Protein AF-A0A4Q0P0K6-F1 (afdb_monomer)

Mean predicted aligned error: 6.84 Å

Solvent-accessible surface area (backbone atoms only — not comparable to full-atom values): 7895 Å² total; per-residue (Å²): 113,33,42,57,45,58,52,49,52,43,48,53,52,55,55,49,49,53,52,52,51,51,50,53,55,65,78,36,81,82,75,67,69,55,83,86,46,44,67,51,55,47,30,26,62,72,51,68,29,64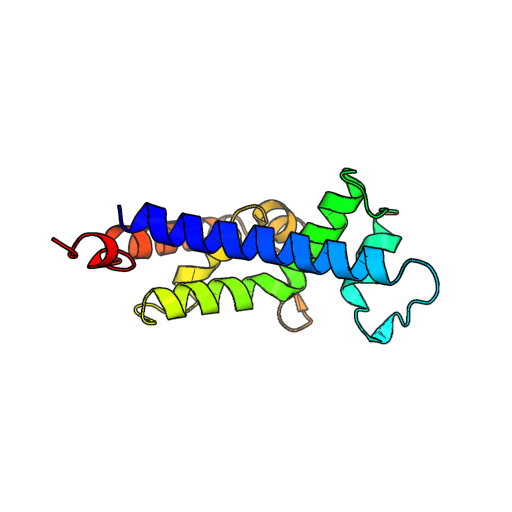,101,56,95,43,71,37,22,52,49,19,53,45,44,41,38,47,41,68,37,31,67,57,44,10,53,49,54,31,54,67,49,70,52,78,63,63,64,69,38,27,40,36,57,35,36,60,98,31,51,68,40,32,52,79,39,32,40,56,98,84,40,83,44,57,56,47,73,65,57,52,51,52,16,50,54,33,32,50,54,47,42,77,66,50,64,40,69,59,71,80,67,70,85,121

pLDDT: mean 83.33, std 12.42, range [43.97, 96.56]

Radius of gyration: 16.76 Å; Cα contacts (8 Å, |Δi|>4): 147; chains: 1; bounding box: 34×41×50 Å

Secondary structure (DSSP, 8-state):
-HHHHHHHHHHHHHHHHHHHHHHHHHHTSSS--GGGSHHHHHHHHHHT--SSS-HHHHHHHHHHHHHHTHHHHHHHHHHHTTT-S-GGGTHHHHTTTTHHHHHH-EEETTEEE---HHHHHHHHHHHHHHHHH--TTGGGG---

Organism: NCBI:txid2249426

Structure (mmCIF, N/CA/C/O backbone):
data_AF-A0A4Q0P0K6-F1
#
_entry.id   AF-A0A4Q0P0K6-F1
#
loop_
_atom_site.group_PDB
_atom_site.id
_atom_site.type_symbol
_atom_site.label_atom_id
_atom_site.label_alt_id
_atom_site.label_comp_id
_atom_site.label_asym_id
_atom_site.label_entity_id
_atom_site.label_seq_id
_atom_site.pdbx_PDB_ins_code
_atom_site.Cartn_x
_atom_site.Cartn_y
_atom_site.Cartn_z
_atom_site.occupancy
_atom_site.B_iso_or_equiv
_atom_site.auth_seq_id
_atom_site.auth_comp_id
_atom_site.auth_asym_id
_atom_site.auth_atom_id
_atom_site.pdbx_PDB_model_num
ATOM 1 N N . MET A 1 1 ? -2.369 -7.936 21.239 1.00 55.44 1 MET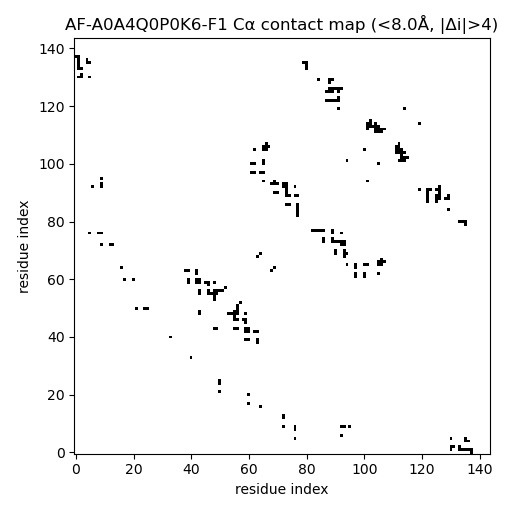 A N 1
ATOM 2 C CA . MET A 1 1 ? -2.338 -9.193 20.455 1.00 55.44 1 MET A CA 1
ATOM 3 C C . MET A 1 1 ? -3.116 -9.053 19.150 1.00 55.44 1 MET A C 1
ATOM 5 O O . MET A 1 1 ? -2.566 -9.441 18.137 1.00 55.44 1 MET A O 1
ATOM 9 N N . ALA A 1 2 ? -4.310 -8.444 19.143 1.00 57.34 2 ALA A N 1
ATOM 10 C CA . ALA A 1 2 ? -5.053 -8.146 17.908 1.00 57.34 2 ALA A CA 1
ATOM 11 C C . ALA A 1 2 ? -4.281 -7.218 16.936 1.00 57.34 2 ALA A C 1
ATOM 13 O O . ALA A 1 2 ? -4.230 -7.484 15.742 1.00 57.34 2 ALA A O 1
ATOM 14 N N . GLU A 1 3 ? -3.552 -6.227 17.469 1.00 61.06 3 GLU A N 1
ATOM 15 C CA . GLU A 1 3 ? -2.582 -5.404 16.717 1.00 61.06 3 GLU A CA 1
ATOM 16 C C . GLU A 1 3 ? -1.594 -6.230 15.867 1.00 61.06 3 GLU A C 1
ATOM 18 O O . GLU A 1 3 ? -1.401 -5.946 14.689 1.00 61.06 3 GLU A O 1
ATOM 23 N N . PHE A 1 4 ? -1.037 -7.309 16.425 1.00 71.31 4 PHE A N 1
ATOM 24 C CA . PHE A 1 4 ? -0.057 -8.156 15.737 1.00 71.31 4 PHE A CA 1
ATOM 25 C C . PHE A 1 4 ? -0.664 -8.929 14.554 1.00 71.31 4 PHE A C 1
ATOM 27 O O . PHE A 1 4 ? 0.014 -9.180 13.560 1.00 71.31 4 PHE A O 1
ATOM 34 N N . VAL A 1 5 ? -1.947 -9.303 14.632 1.00 74.75 5 VAL A N 1
ATOM 35 C CA . VAL A 1 5 ? -2.609 -10.090 13.579 1.00 74.75 5 VAL A CA 1
ATOM 36 C C . VAL A 1 5 ? -2.895 -9.227 12.348 1.00 74.75 5 VAL A C 1
ATOM 38 O O . VAL A 1 5 ? -2.649 -9.673 11.226 1.00 74.75 5 VAL A O 1
ATOM 41 N N . SER A 1 6 ? -3.340 -7.982 12.535 1.00 80.44 6 SER A N 1
ATOM 42 C CA . SER A 1 6 ? -3.556 -7.036 11.430 1.00 80.44 6 SER A CA 1
ATOM 43 C C . SER A 1 6 ? -2.251 -6.664 10.719 1.00 80.44 6 SER A C 1
ATOM 45 O O . SER A 1 6 ? -2.212 -6.595 9.490 1.00 80.44 6 SER A O 1
ATOM 47 N N . GLU A 1 7 ? -1.157 -6.496 11.464 1.00 83.44 7 GLU A N 1
ATOM 48 C CA . GLU A 1 7 ? 0.176 -6.240 10.896 1.00 83.44 7 GLU A CA 1
ATOM 49 C C . GLU A 1 7 ? 0.725 -7.455 10.138 1.00 83.44 7 GLU A C 1
ATOM 51 O O . GLU A 1 7 ? 1.278 -7.315 9.045 1.00 83.44 7 GLU A O 1
ATOM 56 N N . MET A 1 8 ? 0.503 -8.667 10.653 1.00 86.44 8 MET A N 1
ATOM 57 C CA . MET A 1 8 ? 0.875 -9.895 9.952 1.00 86.44 8 MET A CA 1
ATOM 58 C C . MET A 1 8 ? 0.080 -10.061 8.651 1.00 86.44 8 MET A C 1
ATOM 60 O O . MET A 1 8 ? 0.663 -10.386 7.619 1.00 86.44 8 MET A O 1
ATOM 64 N N . ALA A 1 9 ? -1.232 -9.806 8.671 1.00 87.25 9 ALA A N 1
ATOM 65 C CA . ALA A 1 9 ? -2.061 -9.847 7.468 1.00 87.25 9 ALA A CA 1
ATOM 66 C C . ALA A 1 9 ? -1.591 -8.821 6.425 1.00 87.25 9 ALA A C 1
ATOM 68 O O . ALA A 1 9 ? -1.464 -9.149 5.248 1.00 87.25 9 ALA A O 1
ATOM 69 N N . THR A 1 10 ? -1.266 -7.606 6.869 1.00 89.12 10 THR A N 1
ATOM 70 C CA . THR A 1 10 ? -0.709 -6.542 6.023 1.00 89.12 10 THR A CA 1
ATOM 71 C C . THR A 1 10 ? 0.605 -6.975 5.379 1.00 89.12 10 THR A C 1
ATOM 73 O O . THR A 1 10 ? 0.756 -6.880 4.163 1.00 89.12 10 THR A O 1
ATOM 76 N N . THR A 1 11 ? 1.517 -7.537 6.173 1.00 91.75 11 THR A N 1
ATOM 77 C CA . THR A 1 11 ? 2.807 -8.052 5.695 1.00 91.75 11 THR A CA 1
ATOM 78 C C . THR A 1 11 ? 2.618 -9.172 4.670 1.00 91.75 11 THR A C 1
ATOM 80 O O . THR A 1 11 ? 3.235 -9.150 3.612 1.00 91.75 11 THR A O 1
ATOM 83 N N . LEU A 1 12 ? 1.728 -10.134 4.934 1.00 91.62 12 LEU A N 1
ATOM 84 C CA . LEU A 1 12 ? 1.453 -11.232 4.000 1.00 91.62 12 LEU A CA 1
ATOM 85 C C . LEU A 1 12 ? 0.890 -10.734 2.665 1.00 91.62 12 LEU A C 1
ATOM 87 O O . LEU A 1 12 ? 1.252 -11.269 1.620 1.00 91.62 12 LEU A O 1
ATOM 91 N N . LEU A 1 13 ? 0.025 -9.716 2.688 1.00 92.75 13 LEU A N 1
ATOM 92 C CA . LEU A 1 13 ? -0.487 -9.093 1.467 1.00 92.75 13 LEU A CA 1
ATOM 93 C C . LEU A 1 13 ? 0.629 -8.368 0.705 1.00 92.75 13 LEU A C 1
ATOM 95 O O . LEU A 1 13 ? 0.745 -8.553 -0.503 1.00 92.75 13 LEU A O 1
ATOM 99 N N . HIS A 1 14 ? 1.462 -7.594 1.403 1.00 92.00 14 HIS A N 1
ATOM 100 C CA . HIS A 1 14 ? 2.590 -6.867 0.818 1.00 92.00 14 HIS A CA 1
ATOM 101 C C . HIS A 1 14 ? 3.566 -7.817 0.104 1.00 92.00 14 HIS A C 1
ATOM 103 O O . HIS A 1 14 ? 3.808 -7.685 -1.096 1.00 92.00 14 HIS A O 1
ATOM 109 N N . GLU A 1 15 ? 4.049 -8.840 0.808 1.00 91.56 15 GLU A N 1
ATOM 110 C CA . GLU A 1 15 ? 4.982 -9.825 0.250 1.00 91.56 15 GLU A CA 1
ATOM 111 C C . GLU A 1 15 ? 4.327 -10.721 -0.814 1.00 91.56 15 GLU A C 1
ATOM 113 O O . GLU A 1 15 ? 4.967 -11.129 -1.784 1.00 91.56 15 GLU A O 1
ATOM 118 N N . GLY A 1 16 ? 3.028 -11.005 -0.679 1.00 88.06 16 GLY A N 1
ATOM 119 C CA . GLY A 1 16 ? 2.259 -11.732 -1.688 1.00 88.06 16 GLY A CA 1
ATOM 120 C C . GLY A 1 16 ? 2.206 -10.994 -3.028 1.00 88.06 16 GLY A C 1
ATOM 121 O O . GLY A 1 16 ? 2.361 -11.621 -4.077 1.00 88.06 16 GLY A O 1
ATOM 122 N N . ILE A 1 17 ? 2.060 -9.665 -3.000 1.00 89.81 17 ILE A N 1
ATOM 123 C CA . ILE A 1 17 ? 2.085 -8.827 -4.206 1.00 89.81 17 ILE A CA 1
ATOM 124 C C . ILE A 1 17 ? 3.488 -8.807 -4.825 1.00 89.81 17 ILE A C 1
ATOM 126 O O . ILE A 1 17 ? 3.607 -8.971 -6.040 1.00 89.81 17 ILE A O 1
ATOM 130 N N . HIS A 1 18 ? 4.554 -8.695 -4.020 1.00 86.25 18 HIS A N 1
ATOM 131 C CA . HIS A 1 18 ? 5.926 -8.853 -4.525 1.00 86.25 18 HIS A CA 1
ATOM 132 C C . HIS A 1 18 ? 6.112 -10.186 -5.257 1.00 86.25 18 HIS A C 1
ATOM 134 O O . HIS A 1 18 ? 6.653 -10.217 -6.364 1.00 86.25 18 HIS A O 1
ATOM 140 N N . ALA A 1 19 ? 5.626 -11.286 -4.676 1.00 85.44 19 ALA A N 1
ATOM 141 C CA . ALA A 1 19 ? 5.718 -12.608 -5.287 1.00 85.44 19 ALA A CA 1
ATOM 142 C C . ALA A 1 19 ? 4.931 -12.705 -6.608 1.00 85.44 19 ALA A C 1
ATOM 144 O O . ALA A 1 19 ? 5.415 -13.312 -7.567 1.00 85.44 19 ALA A O 1
ATOM 145 N N . GLU A 1 20 ? 3.745 -12.095 -6.687 1.00 87.38 20 GLU A N 1
ATOM 146 C CA . GLU A 1 20 ? 2.951 -12.048 -7.920 1.00 87.38 20 GLU A CA 1
ATOM 147 C C . GLU A 1 20 ? 3.665 -11.257 -9.023 1.00 87.38 20 GLU A C 1
ATOM 149 O O . GLU A 1 20 ? 3.781 -11.741 -10.152 1.00 87.38 20 GLU A O 1
ATOM 154 N N . ILE A 1 21 ? 4.199 -10.078 -8.691 1.00 84.06 21 ILE A N 1
ATOM 155 C CA . ILE A 1 21 ? 4.968 -9.246 -9.622 1.00 84.06 21 ILE A CA 1
ATOM 156 C C . ILE A 1 21 ? 6.197 -10.006 -10.126 1.00 84.06 21 ILE A C 1
ATOM 158 O O . ILE A 1 21 ? 6.424 -10.076 -11.335 1.00 84.06 21 ILE A O 1
ATOM 162 N N . PHE A 1 22 ? 6.964 -10.612 -9.216 1.00 80.94 22 PHE A N 1
ATOM 163 C CA . PHE A 1 22 ? 8.148 -11.394 -9.564 1.00 80.94 22 PHE A CA 1
ATOM 164 C C . PHE A 1 22 ? 7.807 -12.528 -10.529 1.00 80.94 22 PHE A C 1
ATOM 166 O O . PHE A 1 22 ? 8.483 -12.697 -11.546 1.00 80.94 22 PHE A O 1
ATOM 173 N N . LYS A 1 23 ? 6.744 -13.289 -10.234 1.00 82.19 23 LYS A N 1
ATOM 174 C CA . LYS A 1 23 ? 6.269 -14.370 -11.101 1.00 82.19 23 LYS A CA 1
ATOM 175 C C . LYS A 1 23 ? 5.914 -13.835 -12.488 1.00 82.19 23 LYS A C 1
ATOM 177 O O . LYS A 1 23 ? 6.378 -14.387 -13.479 1.00 82.19 23 LYS A O 1
ATOM 182 N N . TYR A 1 24 ? 5.140 -12.752 -12.559 1.00 81.12 24 TYR A N 1
ATOM 183 C CA . TYR A 1 24 ? 4.740 -12.159 -13.834 1.00 81.12 24 TYR A CA 1
ATOM 184 C C . TYR A 1 24 ? 5.953 -11.741 -14.671 1.00 81.12 24 TYR A C 1
ATOM 186 O O . TYR A 1 24 ? 6.064 -12.138 -15.828 1.00 81.12 24 TYR A O 1
ATOM 194 N N . VAL A 1 25 ? 6.889 -10.987 -14.089 1.00 75.69 25 VAL A N 1
ATOM 195 C CA . VAL A 1 25 ? 8.083 -10.518 -14.807 1.00 75.69 25 VAL A CA 1
ATOM 196 C C . VAL A 1 25 ? 8.964 -11.691 -15.237 1.00 75.69 25 VAL A C 1
ATOM 198 O O . VAL A 1 25 ? 9.468 -11.686 -16.358 1.00 75.69 25 VAL A O 1
ATOM 201 N N . ASN A 1 26 ? 9.129 -12.705 -14.382 1.00 78.25 26 ASN A N 1
ATOM 202 C CA . ASN A 1 26 ? 9.886 -13.913 -14.706 1.00 78.25 26 ASN A CA 1
ATOM 203 C C . ASN A 1 26 ? 9.302 -14.654 -15.914 1.00 78.25 26 ASN A C 1
ATOM 205 O O . ASN A 1 26 ? 10.039 -15.033 -16.822 1.00 78.25 26 ASN A O 1
ATOM 209 N N . ASP A 1 27 ? 7.984 -14.850 -15.918 1.00 75.75 27 ASP A N 1
ATOM 210 C CA . ASP A 1 27 ? 7.293 -15.658 -16.923 1.00 75.75 27 ASP A CA 1
ATOM 211 C C . ASP A 1 27 ? 7.283 -14.990 -18.312 1.00 75.75 27 ASP A C 1
ATOM 213 O O . ASP A 1 27 ? 7.102 -15.680 -19.314 1.00 75.75 27 ASP A O 1
ATOM 217 N N . HIS A 1 28 ? 7.525 -13.675 -18.392 1.00 72.75 28 HIS A N 1
ATOM 218 C CA . HIS A 1 28 ? 7.367 -12.903 -19.627 1.00 72.75 28 HIS A CA 1
ATOM 219 C C . HIS A 1 28 ? 8.669 -12.298 -20.196 1.00 72.75 28 HIS A C 1
ATOM 221 O O . HIS A 1 28 ? 8.591 -11.570 -21.167 1.00 72.75 28 HIS A O 1
ATOM 227 N N . GLN A 1 29 ? 9.882 -12.603 -19.716 1.00 64.69 29 GLN A N 1
ATOM 228 C CA . GLN A 1 29 ? 11.146 -11.939 -20.145 1.00 64.69 29 GLN A CA 1
ATOM 229 C C . GLN A 1 29 ? 11.544 -11.953 -21.661 1.00 64.69 29 GLN A C 1
ATOM 231 O O . GLN A 1 29 ? 12.665 -11.561 -21.983 1.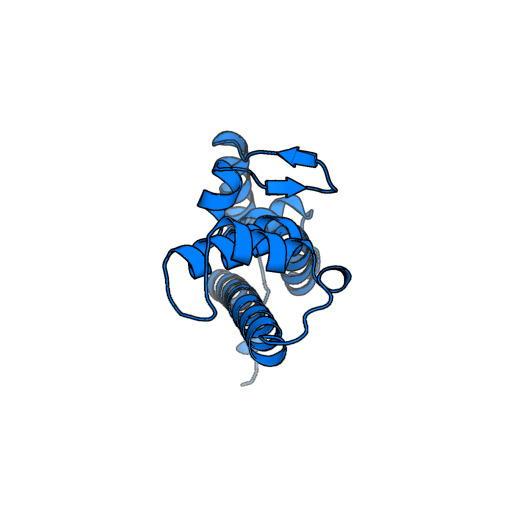00 64.69 29 GLN A O 1
ATOM 236 N N . GLY A 1 30 ? 10.694 -12.363 -22.612 1.00 59.06 30 GLY A N 1
ATOM 237 C CA . GLY A 1 30 ? 11.021 -12.428 -24.050 1.00 59.06 30 GLY A CA 1
ATOM 238 C C . GLY A 1 30 ? 9.991 -11.829 -25.016 1.00 59.06 30 GLY A C 1
ATOM 239 O O . GLY A 1 30 ? 10.392 -11.131 -25.941 1.00 59.06 30 GLY A O 1
ATOM 240 N N . ASP A 1 31 ? 8.694 -12.062 -24.793 1.00 56.16 31 ASP A N 1
ATOM 241 C CA . ASP A 1 31 ? 7.579 -11.551 -25.609 1.00 56.16 31 ASP A CA 1
ATOM 242 C C . ASP A 1 31 ? 6.531 -10.971 -24.654 1.00 56.16 31 ASP A C 1
ATOM 244 O O . ASP A 1 31 ? 5.658 -11.686 -24.159 1.00 56.16 31 ASP A O 1
ATOM 248 N N . ILE A 1 32 ? 6.663 -9.685 -24.325 1.00 57.03 32 ILE A N 1
ATOM 249 C CA . ILE A 1 32 ? 5.737 -9.012 -23.412 1.00 57.03 32 ILE A CA 1
ATOM 250 C C . ILE A 1 32 ? 4.803 -8.139 -24.226 1.00 57.03 32 ILE A C 1
ATOM 252 O O . ILE A 1 32 ? 5.274 -7.210 -24.880 1.00 57.03 32 ILE A O 1
ATOM 256 N N . ASP A 1 33 ? 3.499 -8.404 -24.144 1.00 59.16 33 ASP A N 1
ATOM 257 C CA . ASP A 1 33 ? 2.500 -7.391 -24.461 1.00 59.16 33 ASP A CA 1
ATOM 258 C C . ASP A 1 33 ? 2.483 -6.380 -23.304 1.00 59.16 33 ASP A C 1
ATOM 260 O O . ASP A 1 33 ? 2.093 -6.729 -22.182 1.00 59.16 33 ASP A O 1
ATOM 264 N N . PRO A 1 34 ? 2.956 -5.140 -23.514 1.00 52.53 34 PRO A N 1
ATOM 265 C CA . PRO A 1 34 ? 2.974 -4.150 -22.458 1.00 52.53 34 PRO A CA 1
ATOM 266 C C . PRO A 1 34 ? 1.563 -3.808 -21.982 1.00 52.53 34 PRO A C 1
ATOM 268 O O . PRO A 1 34 ? 1.435 -3.425 -20.830 1.00 52.53 34 PRO A O 1
ATOM 271 N N . GLU A 1 35 ? 0.521 -3.984 -22.803 1.00 56.84 35 GLU A N 1
ATOM 272 C CA . GLU A 1 35 ? -0.862 -3.604 -22.479 1.00 56.84 35 GLU A CA 1
ATOM 273 C C . GLU A 1 35 ? -1.475 -4.434 -21.336 1.00 56.84 35 GLU A C 1
ATOM 275 O O . GLU A 1 35 ? -2.324 -3.938 -20.595 1.00 56.84 35 GLU A O 1
ATOM 280 N N . ASP A 1 36 ? -1.010 -5.669 -21.112 1.00 62.38 36 ASP A N 1
ATOM 281 C CA . ASP A 1 36 ? -1.532 -6.535 -20.042 1.00 62.38 36 ASP A CA 1
ATOM 282 C C . ASP A 1 36 ? -1.129 -6.057 -18.632 1.00 62.38 36 ASP A C 1
ATOM 284 O O . ASP A 1 36 ? -1.804 -6.351 -17.631 1.00 62.38 36 ASP A O 1
ATOM 288 N N . ARG A 1 37 ? -0.022 -5.306 -18.533 1.00 67.75 37 ARG A N 1
ATOM 289 C CA . ARG A 1 37 ? 0.544 -4.766 -17.283 1.00 67.75 37 ARG A CA 1
ATOM 290 C C . ARG A 1 37 ? 1.350 -3.476 -17.526 1.00 67.75 37 ARG A C 1
ATOM 292 O O . ARG A 1 37 ? 2.461 -3.337 -17.005 1.00 67.75 37 ARG A O 1
ATOM 299 N N . THR A 1 38 ? 0.790 -2.513 -18.263 1.00 66.56 38 THR A N 1
ATOM 300 C CA . THR A 1 38 ? 1.513 -1.324 -18.773 1.00 66.56 38 THR A CA 1
ATOM 301 C C . THR A 1 38 ? 2.275 -0.579 -17.690 1.00 66.56 38 THR A C 1
ATOM 303 O O . THR A 1 38 ? 3.455 -0.281 -17.856 1.00 66.56 38 THR A O 1
ATOM 306 N N . ASN A 1 39 ? 1.641 -0.353 -16.537 1.00 69.69 39 ASN A N 1
ATOM 307 C CA . ASN A 1 39 ? 2.255 0.392 -15.439 1.00 69.69 39 ASN A CA 1
ATOM 308 C C . ASN A 1 39 ? 3.420 -0.371 -14.782 1.00 69.69 39 ASN A C 1
ATOM 310 O O . ASN A 1 39 ? 4.417 0.244 -14.419 1.00 69.69 39 ASN A O 1
ATOM 314 N N . LEU A 1 40 ? 3.343 -1.702 -14.665 1.00 76.44 40 LEU A N 1
ATOM 315 C CA . LEU A 1 40 ? 4.406 -2.507 -14.048 1.00 76.44 40 LEU A CA 1
ATOM 316 C C . LEU A 1 40 ? 5.674 -2.485 -14.905 1.00 76.44 40 LEU A C 1
ATOM 318 O O . LEU A 1 40 ? 6.766 -2.200 -14.416 1.00 76.44 40 LEU A O 1
ATOM 322 N N . LEU A 1 41 ? 5.526 -2.762 -16.199 1.00 73.44 41 LEU A N 1
ATOM 323 C CA . LEU A 1 41 ? 6.655 -2.822 -17.126 1.00 73.44 41 LEU A CA 1
ATOM 324 C C . LEU A 1 41 ? 7.222 -1.434 -17.414 1.00 73.44 41 LEU A C 1
ATOM 326 O O . LEU A 1 41 ? 8.435 -1.291 -17.557 1.00 73.44 41 LEU A O 1
ATOM 330 N N . TYR A 1 42 ? 6.366 -0.406 -17.423 1.00 76.31 42 TYR A N 1
ATOM 331 C CA . TYR A 1 42 ? 6.797 0.988 -17.447 1.00 76.31 42 TYR A CA 1
ATOM 332 C C . TYR A 1 42 ? 7.793 1.274 -16.321 1.00 76.31 42 TYR A C 1
ATOM 334 O O . TYR A 1 42 ? 8.877 1.787 -16.598 1.00 76.31 42 TYR A O 1
ATOM 342 N N . TYR A 1 43 ? 7.482 0.893 -15.076 1.00 76.38 43 TYR A N 1
ATOM 343 C CA . TYR A 1 43 ? 8.395 1.116 -13.956 1.00 76.38 43 TYR A CA 1
ATOM 344 C C . TYR A 1 43 ? 9.690 0.327 -14.086 1.00 76.38 43 TYR A C 1
ATOM 346 O O . TYR A 1 43 ? 10.760 0.878 -13.825 1.00 76.38 43 TYR A O 1
ATOM 354 N N . TYR A 1 44 ? 9.622 -0.917 -14.559 1.00 75.75 44 TYR A N 1
ATOM 355 C CA . TYR A 1 44 ? 10.827 -1.711 -14.772 1.00 75.75 44 TYR A CA 1
ATOM 356 C C . TYR A 1 44 ? 11.770 -1.065 -15.796 1.00 75.75 44 TYR A C 1
ATOM 358 O O . TYR A 1 44 ? 12.967 -0.914 -15.546 1.00 75.75 44 TYR A O 1
ATOM 366 N N . PHE A 1 45 ? 11.240 -0.586 -16.923 1.00 72.69 45 PHE A N 1
ATOM 367 C CA . PHE A 1 45 ? 12.050 0.128 -17.910 1.00 72.69 45 PHE A CA 1
ATOM 368 C C . PHE A 1 45 ? 12.517 1.500 -17.417 1.00 72.69 45 PHE A C 1
ATOM 370 O O . PHE A 1 45 ? 13.670 1.867 -17.655 1.00 72.69 45 PHE A O 1
ATOM 377 N N . TYR A 1 46 ? 11.662 2.242 -16.710 1.00 76.12 46 TYR A N 1
ATOM 378 C CA . TYR A 1 46 ? 11.983 3.560 -16.163 1.00 76.12 46 TYR A CA 1
ATOM 379 C C . TYR A 1 46 ? 13.162 3.498 -15.185 1.00 76.12 46 TYR A C 1
ATOM 381 O O . TYR A 1 46 ? 14.124 4.256 -15.324 1.00 76.12 46 TYR A O 1
ATOM 389 N N . TYR A 1 47 ? 13.129 2.553 -14.244 1.00 76.31 47 TYR A N 1
ATOM 390 C CA . TYR A 1 47 ? 14.209 2.350 -13.278 1.00 76.31 47 TYR A CA 1
ATOM 391 C C . TYR A 1 47 ? 15.383 1.542 -13.839 1.00 76.31 47 TYR A C 1
ATOM 393 O O . TYR A 1 47 ? 16.397 1.419 -13.159 1.00 76.31 47 TYR A O 1
ATOM 401 N N . LYS A 1 48 ? 15.291 1.038 -15.079 1.00 75.88 48 LYS A N 1
ATOM 402 C CA . LYS A 1 48 ? 16.254 0.094 -15.675 1.00 75.88 48 LYS A CA 1
ATOM 403 C C . LYS A 1 48 ? 16.444 -1.150 -14.803 1.00 75.88 48 LYS A C 1
ATOM 405 O O . LYS A 1 48 ? 17.560 -1.651 -14.666 1.00 75.88 48 LYS A O 1
ATOM 410 N N . SER A 1 49 ? 15.362 -1.608 -14.186 1.00 75.19 49 SER A N 1
ATOM 411 C CA . SER A 1 49 ? 15.384 -2.761 -13.309 1.00 75.19 49 SER A CA 1
ATOM 412 C C . SER A 1 49 ? 15.329 -4.065 -14.093 1.00 75.19 49 SER A C 1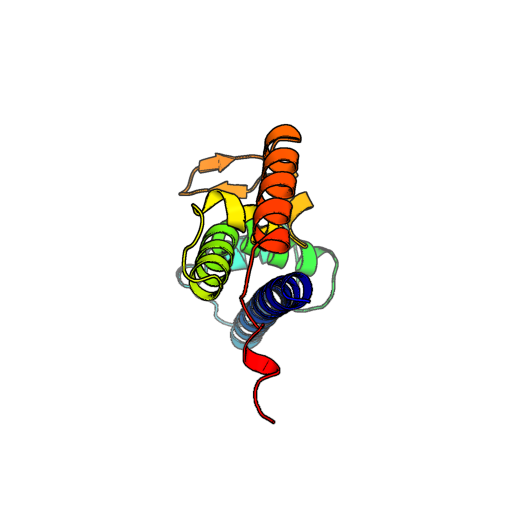
ATOM 414 O O . SER A 1 49 ? 14.835 -4.142 -15.219 1.00 75.19 49 SER A O 1
ATOM 416 N N . ASP A 1 50 ? 15.837 -5.110 -13.466 1.00 71.06 50 ASP A N 1
ATOM 417 C CA . ASP A 1 50 ? 15.781 -6.485 -13.928 1.00 71.06 50 ASP A CA 1
ATOM 418 C C . ASP A 1 50 ? 14.905 -7.313 -12.980 1.00 71.06 50 ASP A C 1
ATOM 420 O O . ASP A 1 50 ? 14.300 -6.787 -12.054 1.00 71.06 50 ASP A O 1
ATOM 424 N N . ASN A 1 51 ? 14.773 -8.620 -13.204 1.00 69.38 51 ASN A N 1
ATOM 425 C CA . ASN A 1 51 ? 14.075 -9.475 -12.241 1.00 69.38 51 ASN A CA 1
ATOM 426 C C . ASN A 1 51 ? 15.041 -9.981 -11.162 1.00 69.38 51 ASN A C 1
ATOM 428 O O . ASN A 1 51 ? 15.293 -11.181 -11.049 1.00 69.38 51 ASN A O 1
ATOM 432 N N . SER A 1 52 ? 15.649 -9.054 -10.423 1.00 67.69 52 SER A N 1
ATOM 433 C CA . SER A 1 52 ? 16.619 -9.348 -9.367 1.00 67.69 52 SER A CA 1
ATOM 434 C C . SER A 1 52 ? 16.294 -8.580 -8.084 1.00 67.69 52 SER A C 1
ATOM 436 O O . SER A 1 52 ? 15.329 -7.829 -8.022 1.00 67.69 52 SER A O 1
ATOM 438 N N . ASN A 1 53 ? 17.097 -8.749 -7.032 1.00 72.00 53 ASN A N 1
ATOM 439 C CA . ASN A 1 53 ? 16.940 -7.980 -5.793 1.00 72.00 53 ASN A CA 1
ATOM 440 C C . ASN A 1 53 ? 17.734 -6.655 -5.822 1.00 72.00 53 ASN A C 1
ATOM 442 O O . ASN A 1 53 ? 18.338 -6.258 -4.823 1.00 72.00 53 ASN A O 1
ATOM 446 N N . SER A 1 54 ? 17.826 -6.022 -6.995 1.00 83.12 54 SER A N 1
ATOM 447 C CA . SER A 1 54 ? 18.505 -4.737 -7.187 1.00 83.12 54 SER A CA 1
ATOM 448 C C . SER A 1 54 ? 17.675 -3.579 -6.628 1.00 83.12 54 SER A C 1
ATOM 450 O O . SER A 1 54 ? 16.454 -3.679 -6.489 1.00 83.12 54 SER A O 1
ATOM 452 N N . LEU A 1 55 ? 18.331 -2.458 -6.304 1.00 82.75 55 LEU A N 1
ATOM 453 C CA . LEU A 1 55 ? 17.638 -1.271 -5.789 1.00 82.75 55 LEU A CA 1
ATOM 454 C C . LEU A 1 55 ? 16.578 -0.799 -6.784 1.00 82.75 55 LEU A C 1
ATOM 456 O O . LEU A 1 55 ? 15.452 -0.519 -6.400 1.00 82.75 55 LEU A O 1
ATOM 460 N N . GLU A 1 56 ? 16.924 -0.768 -8.061 1.00 83.25 56 GLU A N 1
ATOM 461 C CA . GLU A 1 56 ? 16.064 -0.399 -9.176 1.00 83.25 56 GLU A CA 1
ATOM 462 C C . GLU A 1 56 ? 14.801 -1.266 -9.221 1.00 83.25 56 GLU A C 1
ATOM 464 O O . GLU A 1 56 ? 13.702 -0.739 -9.388 1.00 83.25 56 GLU A O 1
ATOM 469 N N . THR A 1 57 ? 14.941 -2.579 -9.008 1.00 81.69 57 THR A N 1
ATOM 470 C CA . THR A 1 57 ? 13.805 -3.516 -8.964 1.00 81.69 57 THR A CA 1
ATOM 471 C C . THR A 1 57 ? 12.910 -3.244 -7.774 1.00 81.69 57 THR A C 1
ATOM 473 O O . THR A 1 57 ? 11.691 -3.182 -7.916 1.00 81.69 57 THR A O 1
ATOM 476 N N . ILE A 1 58 ? 13.515 -2.999 -6.615 1.00 84.62 58 ILE A N 1
ATOM 477 C CA . ILE A 1 58 ? 12.803 -2.609 -5.401 1.00 84.62 58 ILE A CA 1
ATOM 478 C C . ILE A 1 58 ? 12.010 -1.314 -5.641 1.00 84.62 58 ILE A C 1
ATOM 480 O O . ILE A 1 58 ? 10.845 -1.244 -5.256 1.00 84.62 58 ILE A O 1
ATOM 484 N N . TYR A 1 59 ? 12.595 -0.306 -6.299 1.00 87.00 59 TYR A N 1
ATOM 485 C CA . TYR A 1 59 ? 11.877 0.930 -6.631 1.00 87.00 59 TYR A CA 1
ATOM 486 C C . TYR A 1 59 ? 10.722 0.676 -7.599 1.00 87.00 59 TYR A C 1
ATOM 488 O O . TYR A 1 59 ? 9.619 1.163 -7.361 1.00 87.00 59 TYR A O 1
ATOM 496 N N . ALA A 1 60 ? 10.952 -0.097 -8.661 1.00 87.81 60 ALA A N 1
ATOM 497 C CA . ALA A 1 60 ? 9.930 -0.384 -9.657 1.00 87.81 60 ALA A CA 1
ATOM 498 C C . ALA A 1 60 ? 8.730 -1.129 -9.056 1.00 87.81 60 ALA A C 1
ATOM 500 O O . ALA A 1 60 ? 7.583 -0.739 -9.279 1.00 87.81 60 ALA A O 1
ATOM 501 N N . GLN A 1 61 ? 8.992 -2.166 -8.258 1.00 89.00 61 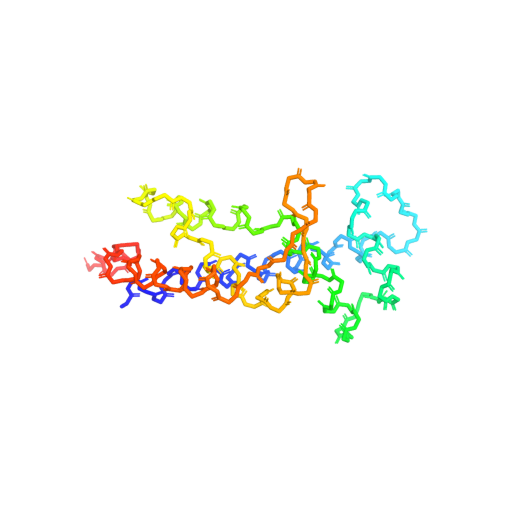GLN A N 1
ATOM 502 C CA . GLN A 1 61 ? 7.955 -2.954 -7.594 1.00 89.00 61 GLN A CA 1
ATOM 503 C C . GLN A 1 61 ? 7.169 -2.113 -6.592 1.00 89.00 61 GLN A C 1
ATOM 505 O O . GLN A 1 61 ? 5.944 -2.073 -6.660 1.00 89.00 61 GLN A O 1
ATOM 510 N N . HIS A 1 62 ? 7.852 -1.398 -5.698 1.00 93.00 62 HIS A N 1
ATOM 511 C CA . HIS A 1 62 ? 7.166 -0.610 -4.682 1.00 93.00 62 HIS A CA 1
ATOM 512 C C . HIS A 1 62 ? 6.409 0.590 -5.260 1.00 93.00 62 HIS A C 1
ATOM 514 O O . HIS A 1 62 ? 5.324 0.897 -4.774 1.00 93.00 62 HIS A O 1
ATOM 520 N N . GLN A 1 63 ? 6.920 1.249 -6.307 1.00 92.62 63 GLN A N 1
ATOM 521 C CA . GLN A 1 63 ? 6.172 2.317 -6.975 1.00 92.62 63 GLN A CA 1
ATOM 522 C C . GLN A 1 63 ? 4.911 1.762 -7.647 1.00 92.62 63 GLN A C 1
ATOM 524 O O . GLN A 1 63 ? 3.824 2.312 -7.485 1.00 92.62 63 GLN A O 1
ATOM 529 N N . TYR A 1 64 ? 5.025 0.618 -8.329 1.00 91.06 64 TYR A N 1
ATOM 530 C CA . TYR A 1 64 ? 3.862 -0.070 -8.884 1.00 91.06 64 TYR A CA 1
ATOM 531 C C . TYR A 1 64 ? 2.848 -0.462 -7.795 1.00 91.06 64 TYR A C 1
ATOM 533 O O . TYR A 1 64 ? 1.637 -0.336 -7.997 1.00 91.06 64 TYR A O 1
ATOM 541 N N . MET A 1 65 ? 3.323 -0.887 -6.621 1.00 93.25 65 MET A N 1
ATOM 542 C CA . MET A 1 65 ? 2.478 -1.181 -5.462 1.00 93.25 65 MET A CA 1
ATOM 543 C C . MET A 1 65 ? 1.781 0.064 -4.908 1.00 93.25 65 MET A C 1
ATOM 545 O O . MET A 1 65 ? 0.579 0.008 -4.646 1.00 93.25 65 MET A O 1
ATOM 549 N N . ALA A 1 66 ? 2.494 1.184 -4.782 1.00 93.69 66 ALA A N 1
ATOM 550 C CA . ALA A 1 66 ? 1.931 2.457 -4.336 1.00 93.69 66 ALA A CA 1
ATOM 551 C C . ALA A 1 66 ? 0.795 2.937 -5.257 1.00 93.69 66 ALA A C 1
ATOM 553 O O . ALA A 1 66 ? -0.248 3.375 -4.779 1.00 93.69 66 ALA A O 1
ATOM 554 N N . ASP A 1 67 ? 0.954 2.773 -6.569 1.00 91.69 67 ASP A N 1
ATOM 555 C CA . ASP A 1 67 ? -0.041 3.212 -7.549 1.00 91.69 67 ASP A CA 1
ATOM 556 C C . ASP A 1 67 ? -1.285 2.318 -7.628 1.00 91.69 67 ASP A C 1
ATOM 558 O O . ASP A 1 67 ? -2.367 2.783 -7.978 1.00 91.69 67 ASP A O 1
ATOM 562 N N . ASN A 1 68 ? -1.143 1.013 -7.370 1.00 90.94 68 ASN A N 1
ATOM 563 C CA . ASN A 1 68 ? -2.192 0.044 -7.714 1.00 90.94 68 ASN A CA 1
ATOM 564 C C . ASN A 1 68 ? -2.774 -0.695 -6.505 1.00 90.94 68 ASN A C 1
ATOM 566 O O . ASN A 1 68 ? -3.911 -1.161 -6.572 1.00 90.94 68 ASN A O 1
ATOM 570 N N . TYR A 1 69 ? -2.033 -0.811 -5.400 1.00 93.50 69 TYR A N 1
ATOM 571 C CA . TYR A 1 69 ? -2.364 -1.749 -4.324 1.00 93.50 69 TYR A CA 1
ATOM 572 C C . TYR A 1 69 ? -2.650 -1.109 -2.965 1.00 93.50 69 TYR A C 1
ATOM 574 O O . TYR A 1 69 ? -3.171 -1.803 -2.094 1.00 93.50 69 TYR A O 1
ATOM 582 N N . ILE A 1 70 ? -2.462 0.204 -2.788 1.00 94.75 70 ILE A N 1
ATOM 583 C CA . ILE A 1 70 ? -2.800 0.880 -1.521 1.00 94.75 70 ILE A CA 1
ATOM 584 C C . ILE A 1 70 ? -4.278 0.684 -1.156 1.00 94.75 70 ILE A C 1
ATOM 586 O O . ILE A 1 70 ? -4.608 0.180 -0.080 1.00 94.75 70 ILE A O 1
ATOM 590 N N . ILE A 1 71 ? -5.188 1.020 -2.071 1.00 94.94 71 ILE A N 1
ATOM 591 C CA . ILE A 1 71 ? -6.628 0.876 -1.832 1.00 94.94 71 ILE A CA 1
ATOM 592 C C . ILE A 1 71 ? -7.049 -0.602 -1.692 1.00 94.94 71 ILE A C 1
ATOM 594 O O . ILE A 1 71 ? -7.786 -0.907 -0.749 1.00 94.94 71 ILE A O 1
ATOM 598 N N . PRO A 1 72 ? -6.612 -1.543 -2.559 1.00 95.25 72 PRO A N 1
ATOM 599 C CA . PRO A 1 72 ? -6.881 -2.971 -2.374 1.00 95.25 72 PRO A CA 1
ATOM 600 C C . PRO A 1 72 ? -6.417 -3.550 -1.032 1.00 95.25 72 PRO A C 1
ATOM 602 O O . PRO A 1 72 ? -7.194 -4.258 -0.384 1.00 95.25 72 PRO A O 1
ATOM 605 N N . ILE A 1 73 ? -5.197 -3.235 -0.581 1.00 94.75 73 ILE A N 1
ATOM 606 C CA . ILE A 1 73 ? -4.677 -3.715 0.708 1.00 94.75 73 ILE A CA 1
ATOM 607 C C . ILE A 1 73 ? -5.539 -3.157 1.843 1.00 94.75 73 ILE A C 1
ATOM 609 O O . ILE A 1 73 ? -6.067 -3.930 2.642 1.00 94.75 73 ILE A O 1
ATOM 613 N N . ALA A 1 74 ? -5.776 -1.842 1.869 1.00 95.44 74 ALA A N 1
ATOM 614 C CA . ALA A 1 74 ? -6.577 -1.203 2.913 1.00 95.44 74 ALA A CA 1
ATOM 615 C C . ALA A 1 74 ? -8.007 -1.768 2.980 1.00 95.44 74 ALA A C 1
ATOM 617 O O . ALA A 1 74 ? -8.507 -2.064 4.065 1.00 95.44 74 ALA A O 1
ATOM 618 N N . LYS A 1 75 ? -8.658 -1.996 1.829 1.00 96.19 75 LYS A N 1
ATOM 619 C CA . LYS A 1 75 ? -9.982 -2.642 1.762 1.00 96.19 75 LYS A CA 1
ATOM 620 C C . LYS A 1 75 ? -9.961 -4.071 2.299 1.00 96.19 75 LYS A C 1
ATOM 622 O O . LYS A 1 75 ? -10.922 -4.480 2.946 1.00 96.19 75 LYS A O 1
ATOM 627 N N . THR A 1 76 ? -8.892 -4.819 2.039 1.00 94.50 76 THR A N 1
ATOM 628 C CA . THR A 1 76 ? -8.753 -6.202 2.511 1.00 94.50 76 THR A CA 1
ATOM 629 C C . THR A 1 76 ? -8.587 -6.247 4.025 1.00 94.50 76 THR A C 1
ATOM 631 O O . THR A 1 76 ? -9.316 -6.981 4.686 1.00 94.50 76 THR A O 1
ATOM 634 N N . ILE A 1 77 ? -7.712 -5.412 4.597 1.00 94.25 77 ILE A N 1
ATOM 635 C CA . ILE A 1 77 ? -7.560 -5.311 6.057 1.00 94.25 77 ILE A CA 1
ATOM 636 C C . ILE A 1 77 ? -8.866 -4.848 6.707 1.00 94.25 77 ILE A C 1
ATOM 638 O O . ILE A 1 77 ? -9.309 -5.442 7.686 1.00 94.25 77 ILE A O 1
ATOM 642 N N . ARG A 1 78 ? -9.540 -3.854 6.118 1.00 95.00 78 ARG A N 1
ATOM 643 C CA . ARG A 1 78 ? -10.861 -3.407 6.569 1.00 95.00 78 ARG A CA 1
ATOM 644 C C . ARG A 1 78 ? -11.876 -4.547 6.593 1.00 95.00 78 ARG A C 1
ATOM 646 O O . ARG A 1 78 ? -12.633 -4.660 7.550 1.00 95.00 78 ARG A O 1
ATOM 653 N N . LEU A 1 79 ? -11.909 -5.376 5.552 1.00 93.56 79 LEU A N 1
ATOM 654 C CA . LEU A 1 79 ? -12.813 -6.521 5.478 1.00 93.56 79 LEU A CA 1
ATOM 655 C C . LEU A 1 79 ? -12.508 -7.558 6.567 1.00 93.56 79 LEU A C 1
ATOM 657 O O . LEU A 1 79 ? -13.443 -8.069 7.179 1.00 93.56 79 LEU A O 1
ATOM 661 N N . LEU A 1 80 ? -11.226 -7.841 6.818 1.00 90.56 80 LEU A N 1
ATOM 662 C CA . LEU A 1 80 ? -10.783 -8.741 7.889 1.00 90.56 80 LEU A CA 1
ATOM 663 C C . LEU A 1 80 ? -11.166 -8.215 9.279 1.00 90.56 80 LEU A C 1
ATOM 665 O O . LEU A 1 80 ? -11.583 -8.986 10.136 1.00 90.56 80 LEU A O 1
ATOM 669 N N . ASP A 1 81 ? -11.113 -6.898 9.468 1.00 91.75 81 ASP A N 1
ATOM 670 C CA . ASP A 1 81 ? -11.581 -6.200 10.668 1.00 91.75 81 ASP A CA 1
ATOM 671 C C . ASP A 1 81 ? -13.090 -5.875 10.616 1.00 91.75 81 ASP A C 1
ATOM 673 O O . ASP A 1 81 ? -13.560 -4.883 11.172 1.00 91.75 81 ASP A O 1
ATOM 677 N N . ASN A 1 82 ? -13.878 -6.688 9.904 1.00 92.19 82 ASN A N 1
ATOM 678 C CA . ASN A 1 82 ? -15.341 -6.605 9.840 1.00 92.19 82 ASN A CA 1
ATOM 679 C C . ASN A 1 82 ? -15.906 -5.229 9.438 1.00 92.19 82 ASN A C 1
ATOM 681 O O . ASN A 1 82 ? -17.036 -4.885 9.784 1.00 92.19 82 ASN A O 1
ATOM 685 N N . ASN A 1 83 ? -15.151 -4.444 8.670 1.00 93.75 83 ASN A N 1
ATOM 686 C CA . ASN A 1 83 ? -15.526 -3.117 8.182 1.00 93.75 83 ASN A CA 1
ATOM 687 C C . ASN A 1 83 ? -15.903 -2.117 9.290 1.00 93.75 83 ASN A C 1
ATOM 689 O O . ASN A 1 83 ? -16.753 -1.253 9.070 1.00 93.75 83 ASN A O 1
ATOM 693 N N . ARG A 1 84 ? -15.293 -2.236 10.473 1.00 94.06 84 ARG A N 1
ATOM 694 C CA . ARG A 1 84 ? -15.640 -1.448 11.666 1.00 94.06 84 ARG A CA 1
ATOM 695 C C . ARG A 1 84 ? -15.456 0.061 11.510 1.00 94.06 84 ARG A C 1
ATOM 697 O O . ARG A 1 84 ? -16.232 0.819 12.087 1.00 94.06 84 ARG A O 1
ATOM 704 N N . TYR A 1 85 ? -14.443 0.480 10.758 1.00 95.56 85 TYR A N 1
ATOM 705 C CA . TYR A 1 85 ? -14.163 1.886 10.461 1.00 95.56 85 TYR A CA 1
ATOM 706 C C . TYR A 1 85 ? -14.216 2.171 8.954 1.00 95.56 85 TYR A C 1
ATOM 708 O O . TYR A 1 85 ? -14.309 1.258 8.124 1.00 95.56 85 TYR A O 1
ATOM 716 N N . ASP A 1 86 ? -14.157 3.450 8.589 1.00 96.56 86 ASP A N 1
ATOM 717 C CA . ASP A 1 86 ? -14.043 3.878 7.194 1.00 96.56 86 ASP A CA 1
ATOM 718 C C . ASP A 1 86 ? -12.665 3.528 6.610 1.00 96.56 86 ASP A C 1
ATOM 720 O O . ASP A 1 86 ? -11.722 3.210 7.336 1.00 96.56 86 ASP A O 1
ATOM 724 N N . LEU A 1 87 ? -12.544 3.531 5.280 1.00 95.38 87 LEU A N 1
ATOM 725 C CA . LEU A 1 87 ? -11.347 3.056 4.574 1.00 95.38 87 LEU A CA 1
ATOM 726 C C . LEU A 1 87 ? -10.075 3.813 4.985 1.00 95.38 87 LEU A C 1
ATOM 728 O O . LEU A 1 87 ? -9.005 3.214 5.084 1.00 95.38 87 LEU A O 1
ATOM 732 N N . GLU A 1 88 ? -10.206 5.102 5.277 1.00 94.69 88 GLU A N 1
ATOM 733 C CA . GLU A 1 88 ? -9.148 6.014 5.711 1.00 94.69 88 GLU A CA 1
ATOM 734 C C . GLU A 1 88 ? -8.470 5.544 7.001 1.00 94.69 88 GLU A C 1
ATOM 736 O O . GLU A 1 88 ? -7.322 5.905 7.268 1.00 94.69 88 GLU A O 1
ATOM 741 N N . PHE A 1 89 ? -9.145 4.709 7.797 1.00 95.25 89 PHE A N 1
ATOM 742 C CA . PHE A 1 89 ? -8.550 4.111 8.986 1.00 95.25 89 PHE A CA 1
ATOM 743 C C . PHE A 1 89 ? -7.573 2.983 8.686 1.00 95.25 89 PHE A C 1
ATOM 745 O O . PHE A 1 89 ? -6.705 2.682 9.505 1.00 95.25 89 PHE A O 1
ATOM 752 N N . TYR A 1 90 ? -7.684 2.396 7.499 1.00 95.44 90 TYR A N 1
ATOM 753 C CA . TYR A 1 90 ? -6.899 1.242 7.095 1.00 95.44 90 TYR A CA 1
ATOM 754 C C . TYR A 1 90 ? -5.788 1.594 6.095 1.00 95.44 90 TYR A C 1
ATOM 756 O O . TYR A 1 90 ? -4.928 0.759 5.822 1.00 95.44 90 TYR A O 1
ATOM 764 N N . LEU A 1 91 ? -5.753 2.832 5.582 1.00 94.44 91 LEU A N 1
ATOM 765 C CA . LEU A 1 91 ? -4.731 3.286 4.628 1.00 94.44 91 LEU A CA 1
ATOM 766 C C . LEU A 1 91 ? -3.311 3.203 5.194 1.00 94.44 91 LEU A C 1
ATOM 768 O O . LEU A 1 91 ? -2.387 2.873 4.458 1.00 94.44 91 LEU A O 1
ATOM 772 N N . ALA A 1 92 ? -3.125 3.450 6.494 1.00 93.25 92 ALA A N 1
ATOM 773 C CA . ALA A 1 92 ? -1.797 3.374 7.101 1.00 93.25 92 ALA A CA 1
ATOM 774 C C . ALA A 1 92 ? -1.197 1.966 7.032 1.00 93.25 92 ALA A C 1
ATOM 776 O O . ALA A 1 92 ? 0.005 1.859 6.831 1.00 93.25 92 ALA A O 1
ATOM 777 N N . PHE A 1 93 ? -2.014 0.910 7.156 1.00 93.06 93 PHE A N 1
ATOM 778 C CA . PHE A 1 93 ? -1.547 -0.468 6.970 1.00 93.06 93 PHE A CA 1
ATOM 779 C C . PHE A 1 93 ? -1.031 -0.665 5.543 1.00 93.06 93 PHE A C 1
ATOM 781 O O . PHE A 1 93 ? 0.062 -1.172 5.334 1.00 93.06 93 PHE A O 1
ATOM 788 N N . ALA A 1 94 ? -1.777 -0.190 4.545 1.00 93.69 94 ALA A N 1
ATOM 789 C CA . ALA A 1 94 ? -1.373 -0.317 3.150 1.00 93.69 94 ALA A CA 1
ATOM 790 C C . ALA A 1 94 ? -0.092 0.462 2.807 1.00 93.69 94 ALA A C 1
ATOM 792 O O . ALA A 1 94 ? 0.674 0.032 1.950 1.00 93.69 94 ALA A O 1
ATOM 793 N N . TRP A 1 95 ? 0.157 1.585 3.485 1.00 94.94 95 TRP A N 1
ATOM 794 C CA . TRP A 1 95 ? 1.374 2.379 3.318 1.00 94.94 95 TRP A CA 1
ATOM 795 C C . TRP A 1 95 ? 2.599 1.822 4.058 1.00 94.94 95 TRP A C 1
ATOM 797 O O . TRP A 1 95 ? 3.706 2.336 3.861 1.00 94.94 95 TRP A O 1
ATOM 807 N N . GLU A 1 96 ? 2.459 0.779 4.884 1.00 91.12 96 GLU A N 1
ATOM 808 C CA . GLU A 1 96 ? 3.613 0.140 5.524 1.00 91.12 96 GLU A CA 1
ATOM 809 C C . GLU A 1 96 ? 4.558 -0.452 4.472 1.00 91.12 96 GLU A C 1
ATOM 811 O O . GLU A 1 96 ? 4.143 -1.129 3.537 1.00 91.12 96 GLU A O 1
ATOM 816 N N . GLY A 1 97 ? 5.847 -0.118 4.580 1.00 88.25 97 GLY A N 1
ATOM 817 C CA . GLY A 1 97 ? 6.855 -0.448 3.564 1.00 88.25 97 GLY A CA 1
ATOM 818 C C . GLY A 1 97 ? 6.817 0.433 2.305 1.00 88.25 97 GLY A C 1
ATOM 819 O O . GLY A 1 97 ? 7.815 0.512 1.593 1.00 88.25 97 GLY A O 1
ATOM 820 N N . LEU A 1 98 ? 5.729 1.177 2.064 1.00 94.31 98 LEU A N 1
ATOM 821 C CA . LEU A 1 98 ? 5.515 1.973 0.846 1.00 94.31 98 LEU A CA 1
ATOM 822 C C . LEU A 1 98 ? 5.535 3.494 1.061 1.00 9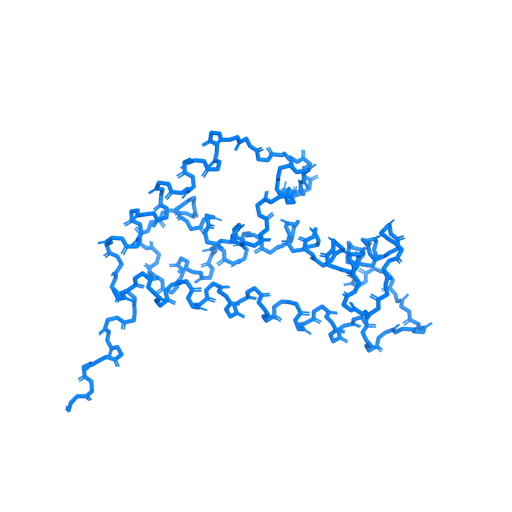4.31 98 LEU A C 1
ATOM 824 O O . LEU A 1 98 ? 5.523 4.250 0.091 1.00 94.31 98 LEU A O 1
ATOM 828 N N . ILE A 1 99 ? 5.597 3.974 2.307 1.00 93.00 99 ILE A N 1
ATOM 829 C CA . ILE A 1 99 ? 5.379 5.396 2.625 1.00 93.00 99 ILE A CA 1
ATOM 830 C C . ILE A 1 99 ? 6.299 6.364 1.868 1.00 93.00 99 ILE A C 1
ATOM 832 O O . ILE A 1 99 ? 5.882 7.452 1.479 1.00 93.00 99 ILE A O 1
ATOM 836 N N . LYS A 1 100 ? 7.549 5.958 1.620 1.00 93.06 100 LYS A N 1
ATOM 837 C CA . LYS A 1 100 ? 8.508 6.758 0.853 1.00 93.06 100 LYS A CA 1
ATOM 838 C C . LYS A 1 100 ? 7.991 7.052 -0.558 1.00 93.06 100 LYS A C 1
ATOM 840 O O . LYS A 1 100 ? 8.070 8.190 -1.001 1.00 93.06 100 LYS A O 1
ATOM 845 N N . TYR A 1 101 ? 7.434 6.046 -1.220 1.00 92.62 101 TYR A N 1
ATOM 846 C CA . TYR A 1 101 ? 6.907 6.153 -2.579 1.00 92.62 101 TYR A CA 1
ATOM 847 C C . TYR A 1 101 ? 5.653 7.025 -2.610 1.00 92.62 101 TYR A C 1
ATOM 849 O O . TYR A 1 101 ? 5.473 7.814 -3.524 1.00 92.62 101 TYR A O 1
ATOM 857 N N . GLY A 1 102 ? 4.842 6.997 -1.549 1.00 92.31 102 GLY A N 1
ATOM 858 C CA . GLY A 1 102 ? 3.739 7.944 -1.398 1.00 92.31 102 GLY A CA 1
ATOM 859 C C . GLY A 1 102 ? 4.199 9.405 -1.273 1.00 92.31 102 GLY A C 1
ATOM 860 O O . GLY A 1 102 ? 3.544 10.291 -1.819 1.00 92.31 102 GLY A O 1
ATOM 861 N N . TYR A 1 103 ? 5.328 9.679 -0.603 1.00 93.75 103 TYR A N 1
ATOM 862 C CA . TYR A 1 103 ? 5.915 11.028 -0.547 1.00 93.75 103 TYR A CA 1
ATOM 863 C C . TYR A 1 103 ? 6.520 11.471 -1.881 1.00 93.75 103 TYR A C 1
ATOM 865 O O . TYR A 1 103 ? 6.334 12.622 -2.277 1.00 93.75 103 TYR A O 1
ATOM 873 N N . ASP A 1 104 ? 7.222 10.566 -2.565 1.00 91.75 104 ASP A N 1
ATOM 874 C CA . ASP A 1 104 ? 7.804 10.823 -3.887 1.00 91.75 104 ASP A CA 1
ATOM 875 C C . ASP A 1 104 ? 6.699 11.041 -4.948 1.00 91.75 104 ASP A C 1
ATOM 877 O O . ASP A 1 104 ? 6.870 11.818 -5.889 1.00 91.75 104 ASP A O 1
ATOM 881 N N . GLY A 1 105 ? 5.529 10.439 -4.724 1.00 91.75 105 GLY A N 1
ATOM 882 C CA . GLY A 1 105 ? 4.290 10.616 -5.469 1.00 91.75 105 GLY A CA 1
ATOM 883 C C . GLY A 1 105 ? 3.764 9.293 -6.024 1.00 91.75 105 GLY A C 1
ATOM 884 O O . GLY A 1 105 ? 4.520 8.357 -6.267 1.00 91.75 105 GLY A O 1
ATOM 885 N N . TYR A 1 106 ? 2.452 9.202 -6.197 1.00 92.00 106 TYR A N 1
ATOM 886 C CA . TYR A 1 106 ? 1.760 8.002 -6.658 1.00 92.00 106 TYR A CA 1
ATOM 887 C C . TYR A 1 106 ? 0.494 8.372 -7.429 1.00 92.00 106 TYR A C 1
ATOM 889 O O . TYR A 1 106 ? -0.038 9.479 -7.291 1.00 92.00 106 TYR A O 1
ATOM 897 N N . TYR A 1 107 ? -0.006 7.442 -8.236 1.00 89.69 107 TYR A N 1
ATOM 898 C CA . TYR A 1 107 ? -1.298 7.601 -8.895 1.00 89.69 107 TYR A CA 1
ATOM 899 C C . TYR A 1 107 ? -2.446 7.149 -7.989 1.00 89.69 107 TYR A C 1
ATOM 901 O O . TYR A 1 107 ? -2.508 6.000 -7.566 1.00 89.69 107 TYR A O 1
ATOM 909 N N . ASP A 1 108 ? -3.406 8.041 -7.762 1.00 85.62 108 ASP A N 1
ATOM 910 C CA . ASP A 1 108 ? -4.685 7.746 -7.117 1.00 85.62 108 ASP A CA 1
ATOM 911 C C . ASP A 1 108 ? -5.816 8.044 -8.102 1.00 85.62 108 ASP A C 1
ATOM 913 O O . ASP A 1 108 ? -6.038 9.193 -8.485 1.00 85.62 108 ASP A O 1
ATOM 917 N N . ASN A 1 109 ? -6.517 7.000 -8.551 1.00 85.12 109 ASN A N 1
ATOM 918 C CA . ASN A 1 109 ? -7.590 7.091 -9.551 1.00 85.12 109 ASN A CA 1
ATOM 919 C C . ASN A 1 109 ? -7.194 7.866 -10.828 1.00 85.12 109 ASN A C 1
ATOM 921 O O . ASN A 1 109 ? -8.009 8.573 -11.419 1.00 85.12 109 ASN A O 1
ATOM 925 N N . GLY A 1 110 ? -5.939 7.721 -11.263 1.00 84.50 110 GLY A N 1
ATOM 926 C CA . GLY A 1 110 ? -5.404 8.377 -12.461 1.00 84.50 110 GLY A CA 1
ATOM 927 C C . GLY A 1 110 ? -4.869 9.794 -12.235 1.00 84.50 110 GLY A C 1
ATOM 928 O O . GLY A 1 110 ? -4.337 10.389 -13.170 1.00 84.50 110 GLY A O 1
ATOM 929 N N . GLU A 1 111 ? -4.950 10.327 -11.016 1.00 89.62 111 GLU A N 1
ATOM 930 C CA . GLU A 1 111 ? -4.344 11.606 -10.648 1.00 89.62 111 GLU A CA 1
ATOM 931 C C . GLU A 1 111 ? -3.027 11.383 -9.904 1.00 89.62 111 GLU A C 1
ATOM 933 O O . GLU A 1 111 ? -2.971 10.620 -8.941 1.00 89.62 111 GLU A O 1
ATOM 938 N N . TRP A 1 112 ? -1.965 12.071 -10.329 1.00 90.81 112 TRP A N 1
ATOM 939 C CA . TRP A 1 112 ? -0.696 12.068 -9.603 1.00 90.81 112 TRP A CA 1
ATOM 940 C C . TRP A 1 112 ? -0.816 12.909 -8.329 1.00 90.81 112 TRP A C 1
ATOM 942 O O . TRP A 1 112 ? -1.098 14.109 -8.395 1.00 90.81 112 TRP A O 1
ATOM 952 N N . LYS A 1 113 ? -0.587 12.286 -7.174 1.00 93.06 113 LYS A N 1
ATOM 953 C CA . LYS A 1 113 ? -0.649 12.908 -5.846 1.00 93.06 113 LYS A CA 1
ATOM 954 C C . LYS A 1 113 ? 0.612 12.585 -5.056 1.00 93.06 113 LYS A C 1
ATOM 956 O O . LYS A 1 113 ? 1.325 11.641 -5.367 1.00 93.06 113 LYS A O 1
ATOM 961 N N . SER A 1 114 ? 0.858 13.347 -3.999 1.00 94.19 114 SER A N 1
ATOM 962 C CA . SER A 1 114 ? 1.904 13.049 -3.021 1.00 94.19 114 SER A CA 1
ATOM 963 C C . SER A 1 114 ? 1.298 13.107 -1.632 1.00 94.19 114 SER A C 1
ATOM 965 O O . SER A 1 114 ? 0.516 14.011 -1.342 1.00 94.19 114 SER A O 1
ATOM 967 N N . LEU A 1 115 ? 1.670 12.161 -0.776 1.00 92.38 115 LEU A N 1
ATOM 968 C CA . LEU A 1 115 ? 1.306 12.210 0.631 1.00 92.38 115 LEU A CA 1
ATOM 969 C C . LEU A 1 115 ? 1.951 13.425 1.291 1.00 92.38 115 LEU A C 1
ATOM 971 O O . LEU A 1 115 ? 3.127 13.731 1.098 1.00 92.38 115 LEU A O 1
ATOM 975 N N . THR A 1 116 ? 1.189 14.096 2.132 1.00 92.88 116 THR A N 1
ATOM 976 C CA . THR A 1 116 ? 1.697 15.107 3.053 1.00 92.88 116 THR A CA 1
ATOM 977 C C . THR A 1 116 ? 2.086 14.465 4.382 1.00 92.88 116 THR A C 1
ATOM 979 O O . THR A 1 116 ? 1.677 13.349 4.724 1.00 92.88 116 THR A O 1
ATOM 982 N N . LYS A 1 117 ? 2.897 15.172 5.175 1.00 90.06 117 LYS A N 1
ATOM 983 C CA . LYS A 1 117 ? 3.251 14.705 6.525 1.00 90.06 117 LYS A CA 1
ATOM 984 C C . LYS A 1 117 ? 2.020 14.644 7.421 1.00 90.06 117 LYS A C 1
ATOM 986 O O . LYS A 1 117 ? 1.927 13.766 8.276 1.00 90.06 117 LYS A O 1
ATOM 991 N N . GLU A 1 118 ? 1.096 15.573 7.223 1.00 89.56 118 GLU A N 1
ATOM 992 C CA . GLU A 1 118 ? -0.174 15.674 7.922 1.00 89.56 118 GLU A CA 1
ATOM 993 C C . GLU A 1 118 ? -1.064 14.465 7.612 1.00 89.56 118 GLU A C 1
ATOM 995 O O . GLU A 1 118 ? -1.515 13.799 8.542 1.00 89.56 118 GLU A O 1
ATOM 1000 N N . GLU A 1 119 ? -1.242 14.116 6.334 1.00 88.88 119 GLU A N 1
ATOM 1001 C CA . GLU A 1 119 ? -2.009 12.930 5.917 1.00 88.88 119 GLU A CA 1
ATOM 1002 C C . GLU A 1 119 ? -1.402 11.642 6.465 1.00 88.88 119 GLU A C 1
ATOM 1004 O O . GLU A 1 119 ? -2.119 10.807 7.018 1.00 88.88 119 GLU A O 1
ATOM 1009 N N . ASN A 1 120 ? -0.076 11.497 6.386 1.00 88.69 120 ASN A N 1
ATOM 1010 C CA . ASN A 1 120 ? 0.607 10.350 6.971 1.00 88.69 120 ASN A CA 1
ATOM 1011 C C . ASN A 1 120 ? 0.399 10.282 8.494 1.00 88.69 120 ASN A C 1
ATOM 1013 O O . ASN A 1 120 ? 0.110 9.218 9.039 1.00 88.69 120 ASN A O 1
ATOM 1017 N N . SER A 1 121 ? 0.499 11.415 9.192 1.00 89.69 121 SER A N 1
ATOM 1018 C CA . SER A 1 121 ? 0.288 11.461 10.645 1.00 89.69 121 SER A CA 1
ATOM 1019 C C . SER A 1 121 ? -1.144 11.067 11.007 1.00 89.69 121 SER A C 1
ATOM 1021 O O . SER A 1 121 ? -1.346 10.275 11.926 1.00 89.69 121 SER A O 1
ATOM 1023 N N . GLN A 1 122 ? -2.132 11.544 10.246 1.00 90.75 122 GLN A N 1
ATOM 1024 C CA . GLN A 1 122 ? -3.529 11.160 10.431 1.00 90.75 122 GLN A CA 1
ATOM 1025 C C . GLN A 1 122 ? -3.747 9.664 10.173 1.00 90.75 122 GLN A C 1
ATOM 1027 O O . GLN A 1 122 ? -4.442 9.010 10.949 1.00 90.75 122 GLN A O 1
ATOM 1032 N N . CYS A 1 123 ? -3.120 9.102 9.134 1.00 88.75 123 CYS A N 1
ATOM 1033 C CA . CYS A 1 123 ? -3.166 7.666 8.866 1.00 88.75 123 CYS A CA 1
ATOM 1034 C C . CYS A 1 123 ? -2.647 6.866 10.071 1.00 88.75 123 CYS A C 1
ATOM 1036 O O . CYS A 1 123 ? -3.305 5.921 10.507 1.00 88.75 123 CYS A O 1
ATOM 1038 N N . TYR A 1 124 ? -1.515 7.264 10.662 1.00 88.94 124 TYR A N 1
ATOM 1039 C CA . TYR A 1 124 ? -0.969 6.598 11.849 1.00 88.94 124 TYR A CA 1
ATOM 1040 C C . TYR A 1 124 ? -1.890 6.677 13.069 1.00 88.94 124 TYR A C 1
ATOM 1042 O O . TYR A 1 124 ? -2.041 5.680 13.777 1.00 88.94 124 TYR A O 1
ATOM 1050 N N . GLU A 1 125 ? -2.522 7.822 13.327 1.00 92.94 125 GLU A N 1
ATOM 1051 C CA . GLU A 1 125 ? -3.482 7.938 14.432 1.00 92.94 125 GLU A CA 1
ATOM 1052 C C . GLU A 1 125 ? -4.720 7.066 14.201 1.00 92.94 125 GLU A C 1
ATOM 1054 O O . GLU A 1 125 ? -5.158 6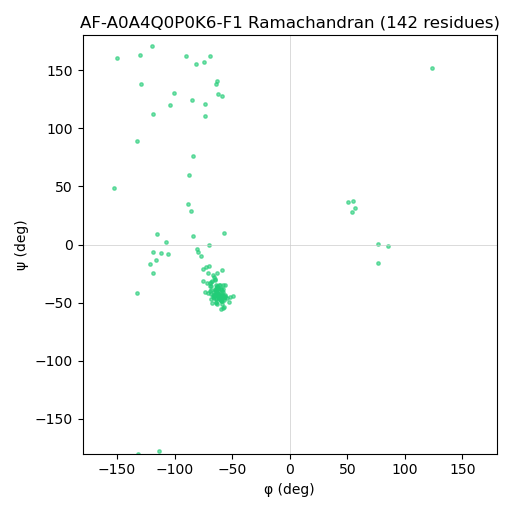.357 15.112 1.00 92.94 125 GLU A O 1
ATOM 1059 N N . ASN A 1 126 ? -5.226 7.014 12.968 1.00 92.44 126 ASN A N 1
ATOM 1060 C CA . ASN A 1 126 ? -6.334 6.128 12.641 1.00 92.44 126 ASN A CA 1
ATOM 1061 C C . ASN A 1 126 ? -5.955 4.646 12.816 1.00 92.44 126 ASN A C 1
ATOM 1063 O O . ASN A 1 126 ? -6.716 3.884 13.416 1.00 92.44 126 ASN A O 1
ATOM 1067 N N . LYS A 1 127 ? -4.757 4.240 12.365 1.00 91.44 127 LYS A N 1
ATOM 1068 C CA . LYS A 1 127 ? -4.233 2.877 12.560 1.00 91.44 127 LYS A CA 1
ATOM 1069 C C 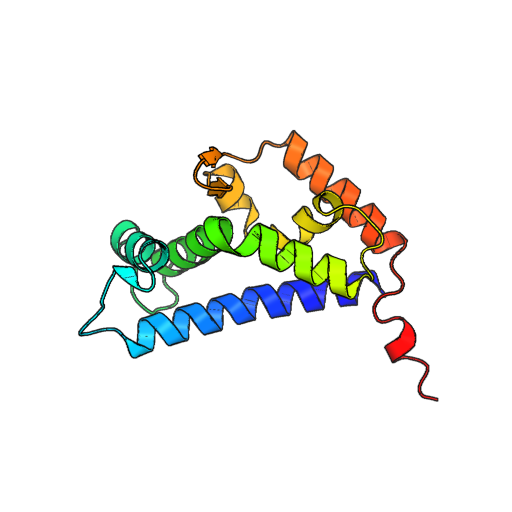. LYS A 1 127 ? -4.177 2.512 14.042 1.00 91.44 127 LYS A C 1
ATOM 1071 O O . LYS A 1 127 ? -4.625 1.431 14.418 1.00 91.44 127 LYS A O 1
ATOM 1076 N N . LYS A 1 128 ? -3.680 3.409 14.903 1.00 90.62 128 LYS A N 1
ATOM 1077 C CA . LYS A 1 128 ? -3.665 3.183 16.361 1.00 90.62 128 LYS A CA 1
ATOM 1078 C C . LYS A 1 128 ? -5.069 2.939 16.904 1.00 90.62 128 LYS A C 1
ATOM 1080 O O . LYS A 1 128 ? -5.251 2.064 17.745 1.00 90.6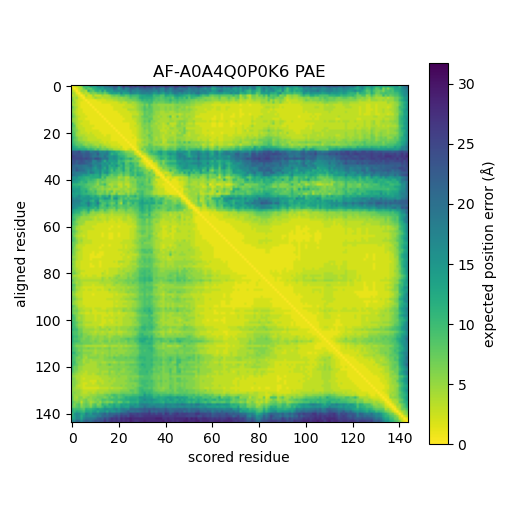2 128 LYS A O 1
ATOM 1085 N N . GLN A 1 129 ? -6.066 3.686 16.433 1.00 91.62 129 GLN A N 1
ATOM 1086 C CA . GLN A 1 129 ? -7.450 3.483 16.853 1.00 91.62 129 GLN A CA 1
ATOM 1087 C C . GLN A 1 129 ? -7.977 2.097 16.452 1.00 91.62 129 GLN A C 1
ATOM 1089 O O . GLN A 1 129 ? -8.601 1.430 17.282 1.00 91.62 129 GLN A O 1
ATOM 1094 N N . VAL A 1 130 ? -7.683 1.635 15.232 1.00 90.56 130 VAL A N 1
ATOM 1095 C CA . VAL A 1 130 ? -7.999 0.265 14.791 1.00 90.56 130 VAL A CA 1
ATOM 1096 C C . VAL A 1 130 ? -7.307 -0.752 15.700 1.00 90.56 130 VAL A C 1
ATOM 1098 O O . VAL A 1 130 ? -7.981 -1.560 16.334 1.00 90.56 130 VAL A O 1
ATOM 1101 N N . ASN A 1 131 ? -5.984 -0.663 15.855 1.00 88.88 131 ASN A N 1
ATOM 1102 C CA . ASN A 1 131 ? -5.183 -1.601 16.652 1.00 88.88 131 ASN A CA 1
ATOM 1103 C C . ASN A 1 131 ? -5.626 -1.692 18.121 1.00 88.88 131 ASN A C 1
ATOM 1105 O O . ASN A 1 131 ? -5.642 -2.779 18.697 1.00 88.88 131 ASN A O 1
ATOM 1109 N N . ASN A 1 132 ? -6.019 -0.567 18.723 1.00 87.81 132 ASN A N 1
ATOM 1110 C CA . ASN A 1 132 ? -6.444 -0.512 20.123 1.00 87.81 132 ASN A CA 1
ATOM 1111 C C . ASN A 1 132 ? -7.821 -1.129 20.374 1.00 87.81 132 ASN A C 1
ATOM 1113 O O . ASN A 1 132 ? -8.162 -1.415 21.521 1.00 87.81 132 ASN A O 1
ATOM 1117 N N . THR A 1 133 ? -8.638 -1.276 19.333 1.00 88.00 133 THR A N 1
ATOM 1118 C CA . THR A 1 133 ? -10.044 -1.657 19.485 1.00 88.00 133 THR A CA 1
ATOM 1119 C C . THR A 1 133 ? -10.401 -2.936 18.740 1.00 88.00 133 THR A C 1
ATOM 1121 O O . THR A 1 133 ? -11.462 -3.497 19.021 1.00 88.00 133 THR A O 1
ATOM 1124 N N . THR A 1 134 ? -9.575 -3.377 17.789 1.00 82.56 134 THR A N 1
ATOM 1125 C CA . THR A 1 134 ? -9.822 -4.556 16.954 1.00 82.56 134 THR A CA 1
ATOM 1126 C C . THR A 1 134 ? -9.877 -5.843 17.777 1.00 82.56 134 THR A C 1
ATOM 1128 O O . THR A 1 134 ? -9.124 -6.043 18.731 1.00 82.56 134 THR A O 1
ATOM 1131 N N . ASP A 1 135 ? -10.809 -6.709 17.400 1.00 81.62 135 ASP A N 1
ATOM 1132 C CA . ASP A 1 135 ? -10.996 -8.077 17.876 1.00 81.62 135 ASP A CA 1
ATOM 1133 C C . ASP A 1 135 ? -10.579 -9.109 16.815 1.00 81.62 135 ASP A C 1
ATOM 1135 O O . ASP A 1 135 ? -10.665 -10.316 17.055 1.00 81.62 135 ASP A O 1
ATOM 1139 N N . PHE A 1 136 ? -10.073 -8.666 15.661 1.00 81.31 136 PHE A N 1
ATOM 1140 C CA . PHE A 1 136 ? -9.583 -9.556 14.618 1.00 81.31 136 PHE A CA 1
ATOM 1141 C C . PHE A 1 136 ? -8.454 -10.456 15.150 1.00 81.31 136 PHE A C 1
ATOM 1143 O O . PHE A 1 136 ? -7.492 -10.003 15.774 1.00 81.31 136 PHE A O 1
ATOM 1150 N N . GLY A 1 137 ? -8.606 -11.767 14.942 1.00 69.06 137 GLY A N 1
ATOM 1151 C CA . GLY A 1 137 ? -7.683 -12.785 15.447 1.00 69.06 137 GLY A CA 1
ATOM 1152 C C . GLY A 1 137 ? -7.814 -13.118 16.939 1.00 69.06 137 GLY A C 1
ATOM 1153 O O . GLY A 1 137 ? -7.084 -13.984 17.421 1.00 69.06 137 GLY A O 1
ATOM 1154 N N . SER A 1 138 ? -8.740 -12.497 17.681 1.00 69.56 138 SER A N 1
ATOM 1155 C CA . SER A 1 138 ? -8.994 -12.861 19.087 1.00 69.56 138 SER A CA 1
ATOM 1156 C C . SER A 1 138 ? -9.557 -14.283 19.246 1.00 69.56 138 SER A C 1
ATOM 1158 O O . SER A 1 138 ? -9.227 -14.969 20.215 1.00 69.56 138 SER A O 1
ATOM 1160 N N . ASP A 1 139 ? -10.298 -14.770 18.248 1.00 64.62 139 ASP A N 1
ATOM 1161 C CA . ASP A 1 139 ? -10.878 -16.120 18.215 1.00 64.62 139 ASP A CA 1
ATOM 1162 C C . ASP A 1 139 ? -9.867 -17.229 17.878 1.00 64.62 139 ASP A C 1
ATOM 1164 O O . ASP A 1 139 ? -10.155 -18.413 18.035 1.00 64.62 139 ASP A O 1
ATOM 1168 N N . CYS A 1 140 ? -8.643 -16.891 17.460 1.00 59.28 140 CYS A N 1
ATOM 1169 C CA . CYS A 1 140 ? -7.605 -17.889 17.177 1.00 59.28 140 CYS A CA 1
ATOM 1170 C C . CYS A 1 140 ? -7.062 -18.585 18.447 1.00 59.28 140 CYS A C 1
ATOM 1172 O O . CYS A 1 140 ? -6.187 -19.442 18.344 1.00 59.28 140 CYS A O 1
ATOM 1174 N N . ILE A 1 141 ? -7.567 -18.225 19.635 1.00 54.06 141 ILE A N 1
ATOM 1175 C CA . ILE A 1 141 ? -7.121 -18.718 20.951 1.00 54.06 141 ILE A CA 1
ATOM 1176 C C . ILE A 1 141 ? -8.232 -19.511 21.671 1.00 54.06 141 ILE A C 1
ATOM 1178 O O . ILE A 1 141 ? -7.958 -20.215 22.638 1.00 54.06 141 ILE A O 1
ATOM 1182 N N . SER A 1 142 ? -9.488 -19.455 21.216 1.00 51.09 142 SER A N 1
ATOM 1183 C CA . SER A 1 142 ? -10.629 -20.088 21.902 1.00 51.09 142 SER A CA 1
ATOM 1184 C C . SER A 1 142 ? -10.828 -21.577 21.578 1.00 51.09 142 SER A C 1
ATOM 1186 O O . SER A 1 142 ? -11.791 -22.182 22.048 1.00 51.09 142 SER A O 1
ATOM 1188 N N . LEU A 1 143 ? -9.895 -22.202 20.854 1.00 48.75 143 LEU A N 1
ATOM 1189 C CA . LEU A 1 143 ? -9.830 -23.657 20.700 1.00 48.75 143 LEU A CA 1
ATOM 1190 C C . LEU A 1 143 ? -9.085 -24.280 21.893 1.00 48.75 143 LEU A C 1
ATOM 1192 O O . LEU A 1 143 ? -7.920 -24.657 21.776 1.00 48.75 143 LEU A O 1
ATOM 1196 N N . ASN A 1 144 ? -9.769 -24.359 23.038 1.00 43.97 144 ASN A N 1
ATOM 1197 C CA . ASN A 1 144 ? -9.413 -25.256 24.145 1.00 43.97 144 ASN A CA 1
ATOM 1198 C C . ASN A 1 144 ? -10.291 -26.508 24.108 1.00 43.97 144 ASN A C 1
ATOM 1200 O O . ASN A 1 144 ? -11.528 -26.344 23.998 1.00 43.97 144 ASN A O 1
#

Nearest PDB structures (foldseek):
  7bev-assembly1_A  TM=1.996E-01  e=5.884E+00  Homo sapiens

Foldseek 3Di:
DLLVVLLVLLVCVLVVLVVVLLVVLVVCVPPDPCVVPVQLVVQCVVLVHHSDPDPSNLRSSLQSLQAPPLQVSLVVSCVLLVVPDDSLLSSLSSCVVNLVSLQVWYHDVNDIHHDDPVSNVSNVVSPVVCSVDGCRCVCVPVPD

Sequence (144 aa):
MAEFVSEMATTLLHEGIHAEIFKYVNDHQGDIDPEDRTNLLYYYFYYKSDNSNSLETIYAQHQYMADNYIIPIAKTIRLLDNNRYDLEFYLAFAWEGLIKYGYDGYYDNGEWKSLTKEENSQCYENKKQVNNTTDFGSDCISLN